Protein AF-A0A7I7ULF8-F1 (afdb_monomer_lite)

Radius of gyration: 16.67 Å; chains: 1; bounding box: 44×25×41 Å

Sequence (84 aa):
MWEADPTRAENAESVRVQRLLLATLNAAPDVVEWMMEDVRDCSYCLGRVAARLLATSATHLAMLAGGAEPAMQALQNQLLIDMA

Secondary structure (DSSP, 8-state):
-----HHHHHHHHHHHHHHHHHHHHTT-HHHHHHHHHHHHT-HHHHHHHHHHHHHHHHHHHHHHTTSHHHHHHHHHHHHHHHT-

Structure (mmCIF, N/CA/C/O backbone):
data_AF-A0A7I7ULF8-F1
#
_entry.id   AF-A0A7I7ULF8-F1
#
loop_
_atom_site.group_PDB
_atom_site.id
_atom_site.type_symbol
_atom_site.label_atom_id
_atom_site.label_alt_id
_atom_site.label_comp_id
_atom_site.label_asym_id
_atom_site.label_entity_id
_atom_site.label_seq_id
_atom_site.pdbx_PDB_ins_code
_atom_site.Cartn_x
_atom_site.Cartn_y
_atom_site.Cartn_z
_atom_site.occupancy
_atom_site.B_iso_or_equiv
_atom_site.auth_seq_id
_atom_site.auth_comp_id
_atom_site.auth_asym_id
_atom_site.auth_atom_id
_atom_site.pdbx_PDB_model_num
ATOM 1 N N . MET A 1 1 ? 32.172 6.190 -12.484 1.00 39.72 1 MET A N 1
ATOM 2 C CA . MET A 1 1 ? 31.222 6.010 -11.371 1.00 39.72 1 MET A CA 1
ATOM 3 C C . MET A 1 1 ? 30.017 6.873 -11.712 1.00 39.72 1 MET A C 1
ATOM 5 O O . MET A 1 1 ? 30.108 8.081 -11.583 1.00 39.72 1 MET A O 1
ATOM 9 N N . TRP A 1 2 ? 28.999 6.303 -12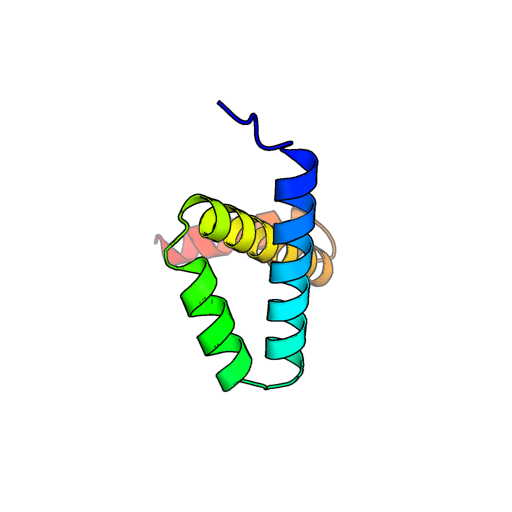.362 1.00 39.97 2 TRP A N 1
ATOM 10 C CA . TRP A 1 2 ? 27.800 7.061 -12.735 1.00 39.97 2 TRP A CA 1
ATOM 11 C C . TRP A 1 2 ? 26.952 7.195 -11.473 1.00 39.97 2 TRP A C 1
ATOM 13 O O . TRP A 1 2 ? 26.406 6.200 -11.002 1.00 39.97 2 TRP A O 1
ATOM 23 N N . GLU A 1 3 ? 26.908 8.392 -10.893 1.00 43.56 3 GLU A N 1
ATOM 24 C CA . GLU A 1 3 ? 25.928 8.726 -9.862 1.00 43.56 3 GLU A CA 1
ATOM 25 C C . GLU A 1 3 ? 24.546 8.604 -10.503 1.00 43.56 3 GLU A C 1
ATOM 27 O O . GLU A 1 3 ? 24.152 9.409 -11.349 1.00 43.56 3 GLU A O 1
ATOM 32 N N . ALA A 1 4 ? 23.841 7.521 -10.182 1.00 55.31 4 ALA A N 1
ATOM 33 C CA . ALA A 1 4 ? 22.459 7.359 -10.584 1.00 55.31 4 ALA A CA 1
ATOM 34 C C . ALA A 1 4 ? 21.659 8.482 -9.919 1.00 55.31 4 ALA A C 1
ATOM 36 O O . ALA A 1 4 ? 21.535 8.501 -8.698 1.00 55.31 4 ALA A O 1
ATOM 37 N N . ASP A 1 5 ? 21.156 9.422 -10.724 1.00 55.88 5 ASP A N 1
ATOM 38 C CA . ASP A 1 5 ? 20.258 10.486 -10.274 1.00 55.88 5 ASP A CA 1
ATOM 39 C C . ASP A 1 5 ? 19.111 9.857 -9.458 1.00 55.88 5 ASP A C 1
ATOM 41 O O . ASP A 1 5 ? 18.282 9.127 -10.028 1.00 55.88 5 ASP A O 1
ATOM 45 N N . PRO A 1 6 ? 19.064 10.089 -8.133 1.00 54.66 6 PRO A N 1
ATOM 46 C CA . PRO A 1 6 ? 18.111 9.430 -7.249 1.00 54.66 6 PRO A CA 1
ATOM 47 C C . PRO A 1 6 ? 16.667 9.772 -7.633 1.00 54.66 6 PRO A C 1
ATOM 49 O O . PRO A 1 6 ? 15.794 8.912 -7.548 1.00 54.66 6 PRO A O 1
ATOM 52 N N . THR A 1 7 ? 16.434 10.963 -8.189 1.00 61.78 7 THR A N 1
ATOM 53 C CA . THR A 1 7 ? 15.126 11.420 -8.679 1.00 61.78 7 THR A CA 1
ATOM 54 C C . THR A 1 7 ? 14.647 10.592 -9.872 1.00 61.78 7 THR A C 1
ATOM 56 O O . THR A 1 7 ? 13.475 10.224 -9.973 1.00 61.78 7 THR A O 1
ATOM 59 N N . ARG A 1 8 ? 15.552 10.249 -10.801 1.00 61.09 8 ARG A N 1
ATOM 60 C CA . ARG A 1 8 ? 15.227 9.369 -11.937 1.00 61.09 8 ARG A CA 1
ATOM 61 C C . ARG A 1 8 ? 14.940 7.946 -11.475 1.00 61.09 8 ARG A C 1
ATOM 63 O O . ARG A 1 8 ? 14.020 7.319 -11.999 1.00 61.09 8 ARG A O 1
ATOM 70 N N . ALA A 1 9 ? 15.691 7.457 -10.490 1.00 58.72 9 ALA A N 1
ATOM 71 C CA . ALA A 1 9 ? 15.445 6.152 -9.889 1.00 58.72 9 ALA A CA 1
ATOM 72 C C . ALA A 1 9 ? 14.089 6.105 -9.158 1.00 58.72 9 ALA A C 1
ATOM 74 O O . ALA A 1 9 ? 13.380 5.110 -9.271 1.00 58.72 9 ALA A O 1
ATOM 75 N N . GLU A 1 10 ? 13.695 7.169 -8.457 1.00 60.31 10 GLU A N 1
ATOM 76 C CA . GLU A 1 10 ? 12.383 7.287 -7.804 1.00 60.31 10 GLU A CA 1
ATOM 77 C C . GLU A 1 10 ? 11.224 7.319 -8.808 1.00 60.31 10 GLU A C 1
ATOM 79 O O . GLU A 1 10 ? 10.229 6.611 -8.632 1.00 60.31 10 GLU A O 1
ATOM 84 N N . ASN A 1 11 ? 11.368 8.070 -9.903 1.00 70.38 11 ASN A N 1
ATOM 85 C CA . ASN A 1 11 ? 10.357 8.129 -10.961 1.00 70.38 11 ASN A CA 1
ATOM 86 C C . ASN A 1 11 ? 10.154 6.769 -11.645 1.00 70.38 11 ASN A C 1
ATOM 88 O O . ASN A 1 11 ? 9.015 6.372 -11.900 1.00 70.38 11 ASN A O 1
ATOM 92 N N . ALA A 1 12 ? 11.238 6.032 -11.906 1.00 73.19 12 ALA A N 1
ATOM 93 C CA . ALA A 1 12 ? 11.167 4.706 -12.514 1.00 73.19 12 ALA A CA 1
ATOM 94 C C . ALA A 1 12 ? 10.418 3.697 -11.625 1.00 73.19 12 ALA A C 1
ATOM 96 O O . ALA A 1 12 ? 9.567 2.959 -12.128 1.00 73.19 12 ALA A O 1
ATOM 97 N N . GLU A 1 13 ? 10.661 3.691 -10.309 1.00 71.50 13 GLU A N 1
ATOM 98 C CA . GLU A 1 13 ? 9.912 2.796 -9.414 1.00 71.50 13 GLU A CA 1
ATOM 99 C C . GLU A 1 13 ? 8.466 3.225 -9.222 1.00 71.50 13 GLU A C 1
ATOM 101 O O . GLU A 1 13 ? 7.589 2.370 -9.156 1.00 71.50 13 GLU A O 1
ATOM 106 N N . SER A 1 14 ? 8.188 4.529 -9.162 1.00 73.06 14 SER A N 1
ATOM 107 C CA . SER A 1 14 ? 6.811 5.021 -9.075 1.00 73.06 14 SER A CA 1
ATOM 108 C C . SER A 1 14 ? 5.976 4.504 -10.252 1.00 73.06 14 SER A C 1
ATOM 110 O O . SER A 1 14 ? 4.875 3.989 -10.056 1.00 73.06 14 SER A O 1
ATOM 112 N N . VAL A 1 15 ? 6.538 4.527 -11.467 1.00 80.38 15 VAL A N 1
ATOM 113 C CA . VAL A 1 15 ? 5.901 3.958 -12.665 1.00 80.38 15 VAL A CA 1
ATOM 114 C C . VAL A 1 15 ? 5.743 2.437 -12.563 1.00 80.38 15 VAL A C 1
ATOM 116 O O . VAL A 1 15 ? 4.685 1.917 -12.921 1.00 80.38 15 VAL A O 1
ATOM 119 N N . ARG A 1 16 ? 6.748 1.706 -12.063 1.00 76.38 16 ARG A N 1
ATOM 120 C CA . ARG A 1 16 ? 6.651 0.247 -11.864 1.00 76.38 16 ARG A CA 1
ATOM 121 C C . ARG A 1 16 ? 5.549 -0.123 -10.873 1.00 76.38 16 ARG A C 1
ATOM 123 O O . ARG A 1 16 ? 4.737 -0.988 -11.182 1.00 76.38 16 ARG A O 1
ATOM 130 N N . VAL A 1 17 ? 5.453 0.571 -9.738 1.00 76.38 17 VAL A N 1
ATOM 131 C CA . VAL A 1 17 ? 4.397 0.327 -8.741 1.00 76.38 17 VAL A CA 1
ATOM 132 C C . VAL A 1 17 ? 3.014 0.657 -9.301 1.00 76.38 17 VAL A C 1
ATOM 134 O O . VAL A 1 17 ? 2.078 -0.109 -9.096 1.00 76.38 17 VAL A O 1
ATOM 137 N N . GLN A 1 18 ? 2.871 1.755 -10.050 1.00 78.88 18 GLN A N 1
ATOM 138 C CA . GLN A 1 18 ? 1.600 2.100 -10.700 1.00 78.88 18 GLN A CA 1
ATOM 139 C C . GLN A 1 18 ? 1.160 1.032 -11.708 1.00 78.88 18 GLN A C 1
ATOM 141 O O . GLN A 1 18 ? -0.011 0.660 -11.736 1.00 78.88 18 GLN A O 1
ATOM 146 N N . ARG A 1 19 ? 2.093 0.510 -12.513 1.00 82.56 19 ARG A N 1
ATOM 147 C CA . ARG A 1 19 ? 1.818 -0.572 -13.469 1.00 82.56 19 ARG A CA 1
ATOM 148 C C . ARG A 1 19 ? 1.430 -1.873 -12.767 1.00 82.56 19 ARG A C 1
ATOM 150 O O . ARG A 1 19 ? 0.470 -2.506 -13.190 1.00 82.56 19 ARG A O 1
ATOM 157 N N . LEU A 1 20 ? 2.112 -2.223 -11.677 1.00 80.38 20 LEU A N 1
ATOM 158 C CA . LEU A 1 20 ? 1.797 -3.407 -10.875 1.00 80.38 20 LEU A CA 1
ATOM 159 C C . LEU A 1 20 ? 0.399 -3.299 -1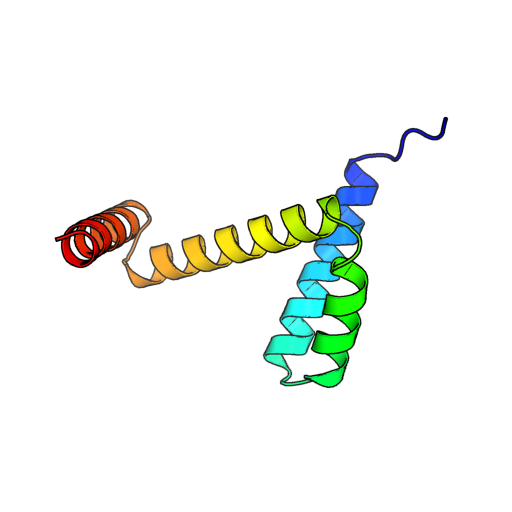0.251 1.00 80.38 20 LEU A C 1
ATOM 161 O O . LEU A 1 20 ? -0.380 -4.252 -10.296 1.00 80.38 20 LEU A O 1
ATOM 165 N N . LEU A 1 21 ? 0.061 -2.121 -9.715 1.00 79.12 21 LEU A N 1
ATOM 166 C CA . LEU A 1 21 ? -1.263 -1.848 -9.161 1.00 79.12 21 LEU A CA 1
ATOM 167 C C . LEU A 1 21 ? -2.342 -1.959 -10.244 1.00 79.12 21 LEU A C 1
ATOM 169 O O . LEU A 1 21 ? -3.360 -2.609 -10.031 1.00 79.12 21 LEU A O 1
ATOM 173 N N . LEU A 1 22 ? -2.103 -1.375 -11.419 1.00 81.31 22 LEU A N 1
ATOM 174 C CA . LEU A 1 22 ? -3.029 -1.450 -12.545 1.00 81.31 22 LEU A CA 1
ATOM 175 C C . LEU A 1 22 ? -3.228 -2.894 -13.033 1.00 81.31 22 LEU A C 1
ATOM 177 O O . LEU A 1 22 ? -4.363 -3.296 -13.268 1.00 81.31 22 LEU A O 1
ATOM 181 N N . ALA A 1 23 ? -2.157 -3.684 -13.151 1.00 81.12 23 ALA A N 1
ATOM 182 C CA . ALA A 1 23 ? -2.234 -5.095 -13.536 1.00 81.12 23 ALA A CA 1
ATOM 183 C C . ALA A 1 23 ? -3.025 -5.927 -12.514 1.00 81.12 23 ALA A C 1
ATOM 185 O O . ALA A 1 23 ? -3.891 -6.715 -12.893 1.00 81.12 23 ALA A O 1
ATOM 186 N N . THR A 1 24 ? -2.7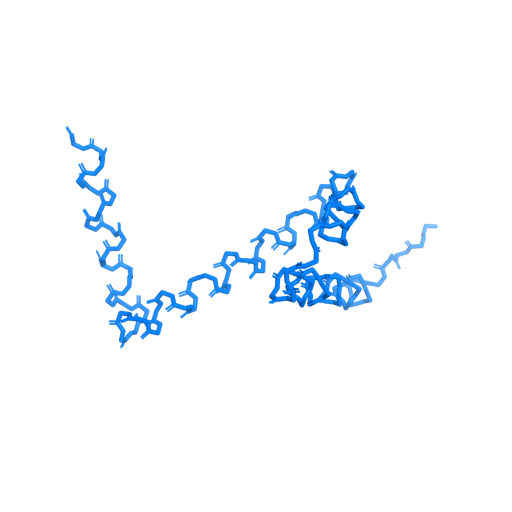92 -5.683 -11.220 1.00 78.00 24 THR A N 1
ATOM 187 C CA . THR A 1 24 ? -3.544 -6.310 -10.122 1.00 78.00 24 THR A CA 1
ATOM 188 C C . THR A 1 24 ? -5.035 -5.976 -10.199 1.00 78.00 24 THR A C 1
ATOM 190 O O . THR A 1 24 ? -5.872 -6.874 -10.142 1.00 78.00 24 THR A O 1
ATOM 193 N N . LEU A 1 25 ? -5.382 -4.695 -10.372 1.00 80.75 25 LEU A N 1
ATOM 194 C CA . LEU A 1 25 ? -6.774 -4.237 -10.466 1.00 80.75 25 LEU A CA 1
ATOM 195 C C . LEU A 1 25 ? -7.486 -4.750 -11.724 1.00 80.75 25 LEU A C 1
ATOM 197 O O . LEU A 1 25 ? -8.689 -4.991 -11.689 1.00 80.75 25 LEU A O 1
ATOM 201 N N . ASN A 1 26 ? -6.744 -4.952 -12.814 1.00 84.12 26 ASN A N 1
ATOM 202 C CA . ASN A 1 26 ? -7.256 -5.529 -14.055 1.00 84.12 26 ASN A CA 1
ATOM 203 C C . ASN A 1 26 ? -7.324 -7.065 -14.038 1.00 84.12 26 ASN A C 1
ATOM 205 O O . ASN A 1 26 ? -7.647 -7.653 -15.067 1.00 84.12 26 ASN A O 1
ATOM 209 N N . ALA A 1 27 ? -7.019 -7.713 -12.907 1.00 84.12 27 ALA A N 1
ATOM 210 C CA . ALA A 1 27 ? -6.987 -9.169 -12.777 1.00 84.12 27 ALA A CA 1
ATOM 211 C C . ALA A 1 27 ? -6.136 -9.852 -13.871 1.00 84.12 27 ALA A C 1
ATOM 213 O O . ALA A 1 27 ? -6.552 -10.856 -14.447 1.00 84.12 27 ALA A O 1
ATOM 214 N N . ALA A 1 28 ? -4.948 -9.300 -14.153 1.00 84.75 28 ALA A N 1
ATOM 215 C CA . ALA A 1 28 ? -3.965 -9.846 -15.094 1.00 84.75 28 ALA A CA 1
ATOM 216 C C . ALA A 1 28 ? -2.819 -10.551 -14.330 1.00 84.75 28 ALA A C 1
ATOM 218 O O . ALA A 1 28 ? -1.771 -9.939 -14.096 1.00 84.75 28 ALA A O 1
ATOM 219 N N . PRO A 1 29 ? -3.017 -11.798 -13.851 1.00 82.12 29 PRO A N 1
ATOM 220 C CA . PRO A 1 29 ? -2.083 -12.468 -12.942 1.00 82.12 29 PRO A CA 1
ATOM 221 C C . PRO A 1 29 ? -0.722 -12.778 -13.576 1.00 82.12 29 PRO A C 1
ATOM 223 O O . PRO A 1 29 ? 0.286 -12.720 -12.884 1.00 82.12 29 PRO A O 1
ATOM 226 N N . ASP A 1 30 ? -0.685 -13.046 -14.878 1.00 84.69 30 ASP A N 1
ATOM 227 C CA . ASP A 1 30 ? 0.527 -13.276 -15.670 1.00 84.69 30 ASP A CA 1
ATOM 228 C C . ASP A 1 30 ? 1.425 -12.031 -15.723 1.00 84.69 30 ASP A C 1
ATOM 230 O O . ASP A 1 30 ? 2.638 -12.107 -15.536 1.00 84.69 30 ASP A O 1
ATOM 234 N N . VAL A 1 31 ? 0.817 -10.855 -15.907 1.00 78.62 31 VAL A N 1
ATOM 235 C CA . VAL A 1 31 ? 1.528 -9.571 -15.881 1.00 78.62 31 VAL A CA 1
ATOM 236 C C . VAL A 1 31 ? 2.030 -9.263 -14.472 1.00 78.62 31 VAL A C 1
ATOM 238 O O . VAL A 1 31 ? 3.145 -8.770 -14.313 1.00 78.62 31 VAL A O 1
ATOM 241 N N . VAL A 1 32 ? 1.229 -9.560 -13.444 1.00 80.75 32 VAL A N 1
ATOM 242 C CA . VAL A 1 32 ? 1.634 -9.393 -12.040 1.00 80.75 32 VAL A CA 1
ATOM 243 C C . VAL A 1 32 ? 2.826 -10.289 -11.709 1.00 80.75 32 VAL A C 1
ATOM 245 O O . VAL A 1 32 ? 3.791 -9.799 -11.130 1.00 80.75 32 VAL A O 1
ATOM 248 N N . GLU A 1 33 ? 2.785 -11.565 -12.091 1.00 83.56 33 GLU A N 1
ATOM 249 C CA . GLU A 1 33 ? 3.871 -12.521 -11.857 1.00 83.56 33 GLU A CA 1
ATOM 250 C C . GLU A 1 33 ? 5.172 -12.052 -12.512 1.00 83.56 33 GLU A C 1
ATOM 252 O O . GLU A 1 33 ? 6.173 -11.877 -11.817 1.00 83.56 33 GLU A O 1
ATOM 257 N N . TRP A 1 34 ? 5.124 -11.712 -13.802 1.00 80.38 34 TRP A N 1
ATOM 258 C CA . TRP A 1 34 ? 6.278 -11.192 -14.538 1.00 80.38 34 TRP A CA 1
ATOM 259 C C . TRP A 1 34 ? 6.872 -9.927 -13.894 1.00 80.38 34 TRP A C 1
ATOM 261 O O . TRP A 1 34 ? 8.082 -9.808 -13.709 1.00 80.38 34 TRP A O 1
ATOM 271 N N . MET A 1 35 ? 6.026 -8.981 -13.480 1.00 76.56 35 MET A N 1
ATOM 272 C CA . MET A 1 35 ? 6.488 -7.759 -12.814 1.00 76.56 35 MET A CA 1
ATOM 273 C C . MET A 1 35 ? 7.073 -8.014 -11.419 1.00 76.56 35 MET A C 1
ATOM 275 O O . MET A 1 35 ? 7.955 -7.277 -10.978 1.00 76.56 35 MET A O 1
ATOM 279 N N . MET A 1 36 ? 6.569 -9.017 -10.699 1.00 79.25 36 MET A N 1
ATOM 280 C CA . MET A 1 36 ? 7.085 -9.394 -9.385 1.00 79.25 36 MET A CA 1
ATOM 281 C C . MET A 1 36 ? 8.446 -10.087 -9.491 1.00 79.25 36 MET A C 1
ATOM 283 O O . MET A 1 36 ? 9.294 -9.855 -8.627 1.00 79.25 36 MET A O 1
ATOM 287 N N . GLU A 1 37 ? 8.683 -10.879 -10.541 1.00 82.12 37 GLU A N 1
ATOM 288 C CA . GLU A 1 37 ? 10.003 -11.448 -10.848 1.00 82.12 37 GLU A CA 1
ATOM 289 C C . GLU A 1 37 ? 11.052 -10.347 -11.054 1.00 82.12 37 GLU A C 1
ATOM 291 O O . GLU A 1 37 ? 12.086 -10.362 -10.386 1.00 82.12 37 GLU A O 1
ATOM 296 N N . ASP A 1 38 ? 10.740 -9.328 -11.860 1.00 71.00 38 ASP A N 1
ATOM 297 C CA . ASP A 1 38 ? 11.625 -8.181 -12.126 1.00 71.00 38 ASP A CA 1
ATOM 298 C C . ASP A 1 38 ? 12.039 -7.412 -10.853 1.00 71.00 38 ASP A C 1
ATOM 300 O O . ASP A 1 38 ? 13.130 -6.839 -10.772 1.00 71.00 38 ASP A O 1
ATOM 304 N N . VAL A 1 39 ? 11.164 -7.362 -9.844 1.00 73.00 39 VAL A N 1
ATOM 305 C CA . VAL A 1 39 ? 11.415 -6.643 -8.583 1.00 73.00 39 VAL A CA 1
ATOM 306 C C . VAL A 1 39 ? 12.135 -7.525 -7.557 1.00 73.00 39 VAL A C 1
ATOM 308 O O . VAL A 1 39 ? 12.834 -6.998 -6.686 1.00 73.00 39 VAL A O 1
ATOM 311 N N . ARG A 1 40 ? 12.001 -8.853 -7.656 1.00 77.06 40 ARG A N 1
ATOM 312 C CA . ARG A 1 40 ? 12.525 -9.824 -6.682 1.00 77.06 40 ARG A CA 1
ATOM 313 C C . ARG A 1 40 ? 14.036 -9.726 -6.501 1.00 77.06 40 ARG A C 1
ATOM 315 O O . ARG A 1 40 ? 14.515 -9.755 -5.368 1.00 77.06 40 ARG A O 1
ATOM 322 N N . ASP A 1 41 ? 14.764 -9.559 -7.598 1.00 77.06 41 ASP A N 1
ATOM 323 C CA . ASP A 1 41 ? 16.231 -9.552 -7.599 1.00 77.06 41 ASP A CA 1
ATOM 324 C C . ASP A 1 41 ? 16.831 -8.180 -7.238 1.00 77.06 41 ASP A C 1
ATOM 326 O O . ASP A 1 41 ? 18.045 -8.034 -7.087 1.00 77.06 41 ASP A O 1
ATOM 330 N N . CYS A 1 42 ? 15.989 -7.160 -7.039 1.00 76.31 42 CYS A N 1
ATOM 331 C CA . CYS A 1 42 ? 16.400 -5.818 -6.643 1.00 76.31 42 CYS A CA 1
ATOM 332 C C . CYS A 1 42 ? 15.876 -5.486 -5.238 1.00 76.31 42 CYS A C 1
ATOM 334 O O . CYS A 1 42 ? 14.802 -4.907 -5.081 1.00 76.31 42 CYS A O 1
ATOM 336 N N . SER A 1 43 ? 16.665 -5.773 -4.198 1.00 76.62 43 SER A N 1
ATOM 337 C CA . SER A 1 43 ? 16.295 -5.513 -2.791 1.00 76.62 43 SER A CA 1
ATOM 338 C C . SER A 1 43 ? 15.870 -4.060 -2.523 1.00 76.62 43 SER A C 1
ATOM 340 O O . SER A 1 43 ? 14.925 -3.806 -1.775 1.00 76.62 43 SER A O 1
ATOM 342 N N . TYR A 1 44 ? 16.520 -3.099 -3.182 1.00 72.81 44 TYR A N 1
ATOM 343 C CA . TYR A 1 44 ? 16.166 -1.682 -3.108 1.00 72.81 44 TYR A CA 1
ATOM 344 C C . TYR A 1 44 ? 14.826 -1.365 -3.795 1.00 72.81 44 TYR A C 1
ATOM 346 O O . TYR A 1 44 ? 14.022 -0.593 -3.269 1.00 72.81 44 TYR A O 1
ATOM 354 N N . CYS A 1 45 ? 14.548 -1.984 -4.946 1.00 72.25 45 CYS A N 1
ATOM 355 C CA . CYS A 1 45 ? 13.273 -1.853 -5.648 1.00 72.25 45 CYS A CA 1
ATOM 356 C C . CYS A 1 45 ? 12.147 -2.472 -4.812 1.00 72.25 45 CYS A C 1
ATOM 358 O O . CYS A 1 45 ? 11.133 -1.818 -4.571 1.00 72.25 45 CYS A O 1
ATOM 360 N N . LEU A 1 46 ? 12.372 -3.675 -4.274 1.00 78.44 46 LEU A N 1
ATOM 361 C CA . LEU A 1 46 ? 11.445 -4.374 -3.388 1.00 78.44 46 LEU A CA 1
ATOM 362 C C . LEU A 1 46 ? 11.094 -3.535 -2.153 1.00 78.44 46 LEU A C 1
ATOM 364 O O . LEU A 1 46 ? 9.917 -3.382 -1.834 1.00 78.44 46 LEU A O 1
ATOM 368 N N . GLY A 1 47 ? 12.090 -2.926 -1.501 1.00 72.25 47 GLY A N 1
ATOM 369 C CA . GLY A 1 47 ? 11.865 -2.032 -0.362 1.00 72.25 47 GLY A CA 1
ATOM 370 C C . GLY A 1 47 ? 10.989 -0.822 -0.708 1.00 72.25 47 GLY A C 1
ATOM 371 O O . GLY A 1 47 ? 10.093 -0.467 0.059 1.00 72.25 47 GLY A O 1
ATOM 372 N N . ARG A 1 48 ? 11.184 -0.215 -1.888 1.00 78.19 48 ARG A N 1
ATOM 373 C CA . ARG A 1 48 ? 10.367 0.923 -2.348 1.00 78.19 48 ARG A CA 1
ATOM 374 C C . ARG A 1 48 ? 8.942 0.516 -2.716 1.00 78.19 48 ARG A C 1
ATOM 376 O O . ARG A 1 48 ? 8.007 1.229 -2.351 1.00 78.19 48 ARG A O 1
ATOM 383 N N . VAL A 1 49 ? 8.760 -0.631 -3.374 1.00 77.88 49 VAL A N 1
ATOM 384 C CA . VAL A 1 49 ? 7.427 -1.192 -3.648 1.00 77.88 49 VAL A CA 1
ATOM 385 C C . VAL A 1 49 ? 6.695 -1.482 -2.336 1.00 77.88 49 VAL A C 1
ATOM 387 O O . VAL A 1 49 ? 5.569 -1.020 -2.157 1.00 77.88 49 VAL A O 1
ATOM 390 N N . ALA A 1 50 ? 7.352 -2.154 -1.386 1.00 77.06 50 ALA A N 1
ATOM 391 C CA . ALA A 1 50 ? 6.784 -2.460 -0.075 1.00 77.06 50 ALA A CA 1
ATOM 392 C C . ALA A 1 50 ? 6.375 -1.189 0.684 1.00 77.06 50 ALA A C 1
ATOM 394 O O . ALA A 1 50 ? 5.244 -1.098 1.157 1.00 77.06 50 ALA A O 1
ATOM 395 N N . ALA A 1 51 ? 7.242 -0.172 0.739 1.00 73.31 51 ALA A N 1
ATOM 396 C CA . ALA A 1 51 ? 6.927 1.103 1.383 1.00 73.31 51 ALA A CA 1
ATOM 397 C C . ALA A 1 51 ? 5.705 1.791 0.747 1.00 73.31 51 ALA A C 1
ATOM 399 O O . ALA A 1 51 ? 4.847 2.316 1.458 1.00 73.31 51 ALA A O 1
ATOM 400 N N . ARG A 1 52 ? 5.589 1.762 -0.588 1.00 80.50 52 ARG A N 1
ATOM 401 C CA . ARG A 1 52 ? 4.463 2.371 -1.311 1.00 80.50 52 ARG A CA 1
ATOM 402 C C . ARG A 1 52 ? 3.149 1.629 -1.062 1.00 80.50 52 ARG A C 1
ATOM 404 O O . ARG A 1 52 ? 2.121 2.276 -0.859 1.00 80.50 52 ARG A O 1
ATOM 411 N N . LEU A 1 53 ? 3.183 0.297 -1.044 1.00 80.38 53 LEU A N 1
ATOM 412 C CA . LEU A 1 53 ? 2.023 -0.533 -0.714 1.00 80.38 53 LEU A CA 1
ATOM 413 C C . LEU A 1 53 ? 1.585 -0.311 0.737 1.00 80.38 53 LEU A C 1
ATOM 415 O O . LEU A 1 53 ? 0.412 -0.037 0.974 1.00 80.38 53 LEU A O 1
ATOM 419 N N . LEU A 1 54 ? 2.522 -0.319 1.691 1.00 78.31 54 LEU A N 1
ATOM 420 C CA . LEU A 1 54 ? 2.240 -0.046 3.105 1.00 78.31 54 LEU A CA 1
ATOM 421 C C . LEU A 1 54 ? 1.621 1.344 3.306 1.00 78.31 54 LEU A C 1
ATOM 423 O O . LEU A 1 54 ? 0.616 1.466 4.003 1.00 78.31 54 LEU A O 1
ATOM 427 N N . ALA A 1 55 ? 2.161 2.380 2.657 1.00 78.31 55 ALA A N 1
ATOM 428 C CA . ALA A 1 55 ? 1.607 3.733 2.723 1.00 78.31 55 ALA A CA 1
ATOM 429 C C . ALA A 1 55 ? 0.183 3.819 2.139 1.00 78.31 55 ALA A C 1
ATOM 431 O O . ALA A 1 55 ? -0.679 4.508 2.689 1.00 78.31 55 ALA A O 1
ATOM 432 N N . THR A 1 56 ? -0.078 3.097 1.045 1.00 83.88 56 THR A N 1
ATOM 433 C CA . THR A 1 56 ? -1.405 3.028 0.410 1.00 83.88 56 THR A CA 1
ATOM 434 C C . THR A 1 56 ? -2.409 2.333 1.331 1.00 83.88 56 THR A C 1
ATOM 436 O O . THR A 1 56 ? -3.474 2.883 1.608 1.00 83.88 56 THR A O 1
ATOM 439 N N . SER A 1 57 ? -2.042 1.178 1.894 1.00 84.69 57 SER A N 1
ATOM 440 C CA . SER A 1 57 ? -2.861 0.453 2.870 1.00 84.69 57 SER A CA 1
ATOM 441 C C . SER A 1 57 ? -3.144 1.284 4.122 1.00 84.69 57 SER A C 1
ATOM 443 O O . SER A 1 57 ? -4.287 1.342 4.567 1.00 84.69 57 SER A O 1
ATOM 445 N N . ALA A 1 58 ? -2.139 1.985 4.660 1.00 80.69 58 ALA A N 1
ATOM 446 C CA . ALA A 1 58 ? -2.312 2.875 5.809 1.00 80.69 58 ALA A CA 1
ATOM 447 C C . ALA A 1 58 ? -3.283 4.027 5.504 1.00 80.69 58 ALA A C 1
ATOM 449 O O . ALA A 1 58 ? -4.125 4.365 6.333 1.00 80.69 58 ALA A O 1
ATOM 450 N N . THR A 1 59 ? -3.212 4.591 4.293 1.00 89.12 59 THR A N 1
ATOM 451 C CA . THR A 1 59 ? -4.135 5.641 3.838 1.00 89.12 59 THR A CA 1
ATOM 452 C C . THR A 1 59 ? -5.567 5.116 3.754 1.00 89.12 59 THR A C 1
ATOM 454 O O . THR A 1 59 ? -6.481 5.742 4.287 1.00 89.12 59 THR A O 1
ATOM 457 N N . HIS A 1 60 ? -5.776 3.949 3.139 1.00 89.06 60 HIS A N 1
ATOM 458 C CA . HIS A 1 60 ? -7.104 3.338 3.054 1.00 89.06 60 HIS A CA 1
ATOM 459 C C . HIS A 1 60 ? -7.674 2.985 4.427 1.00 89.06 60 HIS A C 1
ATOM 461 O O . HIS A 1 60 ? -8.851 3.231 4.678 1.00 89.06 60 HIS A O 1
ATOM 467 N N . LEU A 1 61 ? -6.844 2.474 5.337 1.00 86.44 61 LEU A N 1
ATOM 468 C CA . LEU A 1 61 ? -7.259 2.195 6.705 1.00 86.44 61 LEU A CA 1
ATOM 469 C C . LEU A 1 61 ? 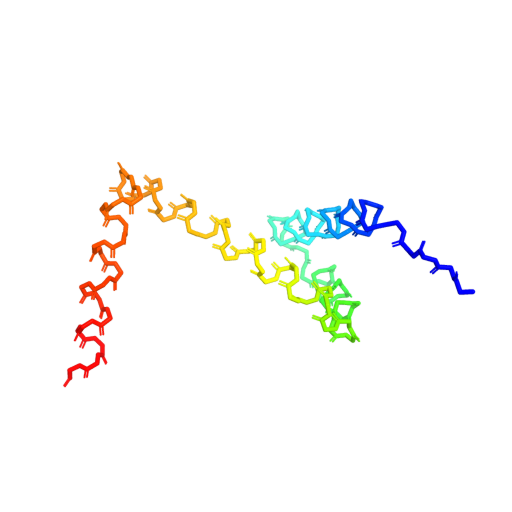-7.670 3.474 7.447 1.00 86.44 61 LEU A C 1
ATOM 471 O O . LEU A 1 61 ? -8.724 3.498 8.078 1.00 86.44 61 LEU A O 1
ATOM 475 N N . ALA A 1 62 ? -6.882 4.546 7.333 1.00 91.38 62 ALA A N 1
ATOM 476 C CA . ALA A 1 62 ? -7.228 5.845 7.903 1.00 91.38 62 ALA A CA 1
ATOM 477 C C . ALA A 1 62 ? -8.558 6.374 7.347 1.00 91.38 62 ALA A C 1
ATOM 479 O O . ALA A 1 62 ? -9.389 6.856 8.110 1.00 91.38 62 ALA A O 1
ATOM 480 N N . MET A 1 63 ? -8.804 6.235 6.040 1.00 94.44 63 MET A N 1
ATOM 481 C CA . MET A 1 63 ? -10.089 6.609 5.438 1.00 94.44 63 MET A CA 1
ATOM 482 C C . MET A 1 63 ? -11.254 5.784 6.000 1.00 94.44 63 MET A C 1
ATOM 484 O O . MET A 1 63 ? -12.290 6.355 6.332 1.00 94.44 63 MET A O 1
ATOM 488 N N . LEU A 1 64 ? -11.087 4.463 6.137 1.00 94.12 64 LEU A N 1
ATOM 489 C CA . LEU A 1 64 ? -12.114 3.569 6.686 1.00 94.12 64 LEU A CA 1
ATOM 490 C C . LEU A 1 64 ? -12.433 3.875 8.154 1.00 94.12 64 LEU A C 1
ATOM 492 O O . LEU A 1 64 ? -13.595 3.834 8.548 1.00 94.12 64 LEU A O 1
ATOM 496 N N . ALA A 1 65 ? -11.419 4.200 8.954 1.00 93.44 65 ALA A N 1
ATOM 497 C CA . ALA A 1 65 ? -11.577 4.505 10.373 1.00 93.44 65 ALA A CA 1
ATOM 498 C C . ALA A 1 65 ? -12.047 5.948 10.648 1.00 93.44 65 ALA A C 1
ATOM 500 O O . ALA A 1 65 ? -12.261 6.312 11.802 1.00 93.44 65 ALA A O 1
ATOM 501 N N . GLY A 1 66 ? -12.193 6.787 9.615 1.00 94.50 66 GLY A N 1
ATOM 502 C CA . GLY A 1 66 ? -12.563 8.199 9.762 1.00 94.50 66 GLY A CA 1
ATOM 503 C C . GLY A 1 66 ? -11.408 9.124 10.169 1.00 94.50 66 GLY A C 1
ATOM 504 O O . GLY A 1 66 ? -11.644 10.260 10.571 1.00 94.50 66 GLY A O 1
ATOM 505 N N . GLY A 1 67 ? -10.162 8.664 10.067 1.00 94.50 67 GLY A N 1
ATOM 506 C CA . GLY A 1 67 ? -8.955 9.439 10.338 1.00 94.50 67 GLY A CA 1
ATOM 507 C C . GLY A 1 67 ? -7.757 8.568 10.720 1.00 94.50 67 GLY A C 1
ATOM 508 O O . GLY A 1 67 ? -7.884 7.375 10.996 1.00 94.50 67 GLY A O 1
ATOM 509 N N . ALA A 1 68 ? -6.574 9.183 10.771 1.00 90.81 68 ALA A N 1
ATOM 510 C CA . ALA A 1 68 ? -5.336 8.493 11.141 1.00 90.81 68 ALA A CA 1
ATOM 511 C C . ALA A 1 68 ? -5.327 8.027 12.610 1.00 90.81 68 ALA A C 1
ATOM 513 O O . ALA A 1 68 ? -4.894 6.915 12.901 1.00 90.81 68 ALA A O 1
ATOM 514 N N . GLU A 1 69 ? -5.824 8.856 13.530 1.00 96.44 69 GLU A N 1
ATOM 515 C CA . GLU A 1 69 ? -5.849 8.547 14.965 1.00 96.44 69 GLU A CA 1
ATOM 516 C C . GLU A 1 69 ? -6.791 7.371 15.303 1.00 96.44 69 GLU A C 1
ATOM 518 O O . GLU A 1 69 ? -6.313 6.403 15.899 1.00 96.44 69 GLU A O 1
ATOM 523 N N . PRO A 1 70 ? -8.062 7.337 14.845 1.00 94.81 70 PRO A N 1
ATOM 524 C CA . PRO A 1 70 ? -8.917 6.159 15.009 1.00 94.81 70 PRO A CA 1
ATOM 525 C C . PRO A 1 70 ? -8.334 4.873 14.402 1.00 94.81 70 PRO A C 1
ATOM 527 O O . PRO A 1 70 ? -8.443 3.807 15.006 1.00 94.81 70 PRO A O 1
ATOM 530 N N . ALA A 1 71 ? -7.682 4.959 13.235 1.00 92.38 71 ALA A N 1
ATOM 531 C CA . ALA A 1 71 ? -7.027 3.810 12.605 1.00 92.38 71 ALA A CA 1
ATOM 532 C C . ALA A 1 71 ? -5.872 3.258 13.450 1.00 92.38 71 ALA A C 1
ATOM 534 O O . ALA A 1 71 ? -5.754 2.045 13.627 1.00 92.38 71 ALA A O 1
ATOM 535 N N . MET A 1 72 ? -5.033 4.142 13.995 1.00 95.00 72 MET A N 1
ATOM 536 C CA . MET A 1 72 ? -3.940 3.760 14.887 1.00 95.00 72 MET A CA 1
ATOM 537 C C . MET A 1 72 ? -4.466 3.103 16.166 1.00 95.00 72 MET A C 1
ATOM 539 O O . MET A 1 72 ? -3.953 2.054 16.553 1.00 95.00 72 MET A O 1
ATOM 543 N N . GLN A 1 73 ? -5.510 3.664 16.784 1.00 96.12 73 GLN A N 1
ATOM 544 C CA . GLN A 1 73 ? -6.120 3.079 17.978 1.00 96.12 73 GLN A CA 1
ATOM 545 C C . GLN A 1 73 ? -6.692 1.682 17.693 1.00 96.12 73 GLN A C 1
ATOM 547 O O . GLN A 1 73 ? -6.486 0.760 18.480 1.00 96.12 73 GLN A O 1
ATOM 552 N N . ALA A 1 74 ? -7.376 1.504 16.557 1.00 93.88 74 ALA A N 1
ATOM 553 C CA . ALA A 1 74 ? -7.915 0.208 16.151 1.00 93.88 74 ALA A CA 1
ATOM 554 C C . ALA A 1 74 ? -6.807 -0.845 15.967 1.00 93.88 74 ALA A C 1
ATOM 556 O O . ALA A 1 74 ? -6.934 -1.957 16.479 1.00 93.88 74 ALA A O 1
ATOM 557 N N . LEU A 1 75 ? -5.700 -0.484 15.305 1.00 90.81 75 LEU A N 1
ATOM 558 C CA . LEU A 1 75 ? -4.540 -1.368 15.142 1.00 90.81 75 LEU A CA 1
ATOM 559 C C . LEU A 1 75 ? -3.889 -1.728 16.478 1.00 90.81 75 LEU A C 1
ATOM 561 O O . LEU A 1 75 ? -3.597 -2.896 16.716 1.00 90.81 75 LEU A O 1
ATOM 565 N N . GLN A 1 76 ? -3.670 -0.747 17.355 1.00 92.75 76 GLN A N 1
ATOM 566 C CA . GLN A 1 76 ? -3.077 -0.985 18.673 1.00 92.75 76 GLN A CA 1
ATOM 567 C C . GLN A 1 76 ? -3.949 -1.911 19.525 1.00 92.75 76 GLN A C 1
ATOM 569 O O . GLN A 1 76 ? -3.429 -2.838 20.141 1.00 92.75 76 GLN A O 1
ATOM 574 N N . ASN A 1 77 ? -5.269 -1.706 19.521 1.00 95.31 77 ASN A N 1
ATOM 575 C CA . ASN A 1 77 ? -6.200 -2.566 20.247 1.00 95.31 77 ASN A CA 1
ATOM 576 C C . ASN A 1 77 ? -6.151 -4.011 19.731 1.00 95.31 77 ASN A C 1
ATOM 578 O O . ASN A 1 77 ? -6.090 -4.934 20.538 1.00 95.31 77 ASN A O 1
ATOM 582 N N . GLN A 1 78 ? -6.137 -4.213 18.408 1.00 93.81 78 GLN A N 1
ATOM 583 C CA . GLN A 1 78 ? -6.041 -5.555 17.828 1.00 93.81 78 GLN A CA 1
ATOM 584 C C . GLN A 1 78 ? -4.700 -6.225 18.153 1.00 93.81 78 GLN A C 1
ATOM 586 O O . GLN A 1 78 ? -4.689 -7.381 18.557 1.00 93.81 78 GLN A O 1
ATOM 591 N N . LEU A 1 79 ? -3.582 -5.496 18.059 1.00 90.69 79 LE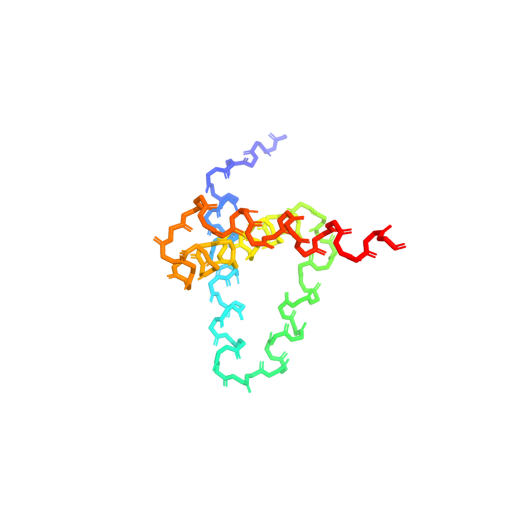U A N 1
ATOM 592 C CA . LEU A 1 79 ? -2.257 -6.019 18.416 1.00 90.69 79 LEU A CA 1
ATOM 593 C C . LEU A 1 79 ? -2.197 -6.495 19.871 1.00 90.69 79 LEU A C 1
ATOM 595 O O . LEU A 1 79 ? -1.624 -7.542 20.148 1.00 90.69 79 LEU A O 1
ATOM 599 N N . LEU A 1 80 ? -2.804 -5.750 20.797 1.00 95.50 80 LEU A N 1
ATOM 600 C CA . LEU A 1 80 ? -2.878 -6.156 22.201 1.00 95.50 80 LEU A CA 1
ATOM 601 C C . LEU A 1 80 ? -3.710 -7.431 22.398 1.00 95.50 80 LEU A C 1
ATOM 603 O O . LEU A 1 80 ? -3.363 -8.234 23.257 1.00 95.50 80 LEU A O 1
ATOM 607 N N . ILE A 1 81 ? -4.778 -7.619 21.615 1.00 94.88 81 ILE A N 1
ATOM 608 C CA . ILE A 1 81 ? -5.596 -8.841 21.635 1.00 94.88 81 ILE A CA 1
ATOM 609 C C . I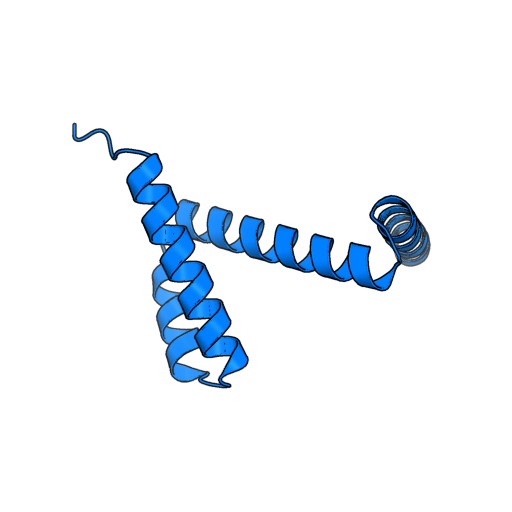LE A 1 81 ? -4.808 -10.029 21.073 1.00 94.88 81 ILE A C 1
ATOM 611 O O . ILE A 1 81 ? -4.822 -11.094 21.676 1.00 94.88 81 ILE A O 1
ATOM 615 N N . ASP A 1 82 ? -4.101 -9.849 19.955 1.00 91.94 82 ASP A N 1
ATOM 616 C CA . ASP A 1 82 ? -3.355 -10.925 19.284 1.00 91.94 82 ASP A CA 1
ATOM 617 C C . ASP A 1 82 ? -2.110 -11.380 20.068 1.00 91.94 82 ASP A C 1
ATOM 619 O O . ASP A 1 82 ? -1.608 -12.484 19.859 1.00 91.94 82 ASP A O 1
ATOM 623 N N . MET A 1 83 ? -1.583 -10.520 20.944 1.00 88.94 83 MET A N 1
ATOM 624 C CA . MET A 1 83 ? -0.421 -10.804 21.794 1.00 88.94 83 MET A CA 1
ATOM 625 C C . MET A 1 83 ? -0.777 -11.412 23.164 1.00 88.94 83 MET A C 1
ATOM 627 O O . MET A 1 83 ? 0.147 -11.759 23.906 1.00 88.94 83 MET A O 1
ATOM 631 N N . ALA A 1 84 ? -2.063 -11.484 23.519 1.00 77.25 84 ALA A N 1
ATOM 632 C CA . ALA A 1 84 ? -2.558 -12.015 24.794 1.00 77.25 84 ALA A CA 1
ATOM 633 C C . ALA A 1 84 ? -2.792 -13.533 24.740 1.00 77.25 84 ALA A C 1
ATOM 635 O O . ALA A 1 84 ? -2.505 -14.192 25.766 1.00 77.25 84 ALA A O 1
#

pLDDT: mean 79.69, std 12.47, range [39.72, 96.44]

Foldseek 3Di:
DDPDPVVVVLVVLVVLLVQLVVCVVVVPVVSNVVSVVVQVVPPPSVVSSVVVVVVVVLVVLQVVLVHNVSSVVVVVVVVVVVVD

Organism: Mycolicibacterium pulveris (NCBI:txid36813)